Protein AF-A0A915L2F2-F1 (afdb_monomer_lite)

Sequence (154 aa):
MYISAKCAPFSALTQSYHYDIHKESLLDVSEMIKDILLCIVSVQAELFLTAPQFANQVMSFVVRNSAEQLIAKQTDRNVQHPDNSSMARLLDLSAFEDSIQYYLSADTKKMIDDAKKSIGLDQNINLISSGLSRFRSRMRLALRSLYDQGLSRE

Structure (mmCIF, N/CA/C/O backbone):
data_AF-A0A915L2F2-F1
#
_entry.id   AF-A0A915L2F2-F1
#
loop_
_atom_site.group_PDB
_atom_site.id
_atom_site.type_symbol
_atom_site.label_atom_id
_atom_site.label_alt_id
_atom_site.label_comp_id
_atom_site.label_asym_id
_atom_site.label_entity_id
_atom_site.label_seq_id
_atom_site.pdbx_PDB_ins_code
_atom_site.Cartn_x
_atom_site.Cartn_y
_atom_site.Cartn_z
_atom_site.occupancy
_atom_site.B_iso_or_equiv
_atom_site.auth_seq_id
_atom_site.auth_comp_id
_atom_site.auth_asym_id
_atom_site.auth_atom_id
_atom_site.pdbx_PDB_model_num
ATOM 1 N N . MET A 1 1 ? 3.889 -5.978 20.527 1.00 64.56 1 MET A N 1
ATOM 2 C CA . MET A 1 1 ? 3.869 -7.394 20.095 1.00 64.56 1 MET A CA 1
ATOM 3 C C . MET A 1 1 ? 2.807 -7.680 19.026 1.00 64.56 1 MET A C 1
ATOM 5 O O . MET A 1 1 ? 3.120 -8.384 18.079 1.00 64.56 1 MET A O 1
ATOM 9 N N . TYR A 1 2 ? 1.593 -7.109 19.108 1.00 73.00 2 TYR A N 1
ATOM 10 C CA . TYR A 1 2 ? 0.548 -7.290 18.079 1.00 73.00 2 TYR A CA 1
ATOM 11 C C . TYR A 1 2 ? 0.981 -6.831 16.673 1.00 73.00 2 TYR A C 1
ATOM 13 O O . TYR A 1 2 ? 0.965 -7.619 15.734 1.00 73.00 2 TYR A O 1
ATOM 21 N N . ILE A 1 3 ? 1.456 -5.585 16.543 1.00 72.06 3 ILE A N 1
ATOM 22 C CA . ILE A 1 3 ? 1.880 -5.009 15.252 1.00 72.06 3 ILE A CA 1
ATOM 23 C C . ILE A 1 3 ? 3.007 -5.835 14.621 1.00 72.06 3 ILE A C 1
ATOM 25 O O . ILE A 1 3 ? 2.901 -6.237 13.471 1.00 72.06 3 ILE A O 1
ATOM 29 N N . SER A 1 4 ? 4.051 -6.171 15.384 1.00 71.81 4 SER A N 1
ATOM 30 C CA . SER A 1 4 ? 5.175 -6.973 14.883 1.00 71.81 4 SER A CA 1
ATOM 31 C C . SER A 1 4 ? 4.744 -8.355 14.377 1.00 71.81 4 SER A C 1
ATOM 33 O O . SER A 1 4 ? 5.255 -8.811 13.362 1.00 71.81 4 SER A O 1
ATOM 35 N N . ALA A 1 5 ? 3.779 -9.003 15.040 1.00 75.38 5 ALA A N 1
ATOM 36 C CA . ALA A 1 5 ? 3.256 -10.297 14.605 1.00 75.38 5 ALA A CA 1
ATOM 37 C C . ALA A 1 5 ? 2.447 -10.188 13.302 1.00 75.38 5 ALA A C 1
ATOM 39 O O . ALA A 1 5 ? 2.623 -11.004 12.402 1.00 75.38 5 ALA A O 1
ATOM 40 N N . LYS A 1 6 ? 1.600 -9.158 13.168 1.00 79.50 6 LYS A N 1
ATOM 41 C CA . LYS A 1 6 ? 0.818 -8.917 11.942 1.00 79.50 6 LYS A CA 1
ATOM 42 C C . LYS A 1 6 ? 1.665 -8.405 10.782 1.00 79.50 6 LYS A C 1
ATOM 44 O O . LYS A 1 6 ? 1.262 -8.544 9.634 1.00 79.50 6 LYS A O 1
ATOM 49 N N . CYS A 1 7 ? 2.844 -7.865 11.075 1.00 76.25 7 CYS A N 1
ATOM 50 C CA . CYS A 1 7 ? 3.777 -7.383 10.070 1.00 76.25 7 CYS A CA 1
ATOM 51 C C . CYS A 1 7 ? 4.723 -8.462 9.506 1.00 76.25 7 CYS A C 1
ATOM 53 O O . CYS A 1 7 ? 5.309 -8.259 8.444 1.00 76.25 7 CYS A O 1
ATOM 55 N N . ALA A 1 8 ? 4.869 -9.604 10.186 1.00 75.12 8 ALA A N 1
ATOM 56 C CA . ALA A 1 8 ? 5.758 -10.691 9.766 1.00 75.12 8 ALA A CA 1
ATOM 57 C C . ALA A 1 8 ? 5.386 -11.345 8.412 1.00 75.12 8 ALA A C 1
ATOM 59 O O . ALA A 1 8 ? 6.298 -11.618 7.627 1.00 75.12 8 ALA A O 1
ATOM 60 N N . PRO A 1 9 ? 4.095 -11.551 8.068 1.00 78.69 9 PRO A N 1
ATOM 61 C CA . PRO A 1 9 ? 3.709 -12.099 6.766 1.00 78.69 9 PRO A CA 1
ATOM 62 C C . PRO A 1 9 ? 4.163 -11.243 5.577 1.00 78.69 9 PRO A C 1
ATOM 64 O O . PRO A 1 9 ? 4.513 -11.792 4.535 1.00 78.69 9 PRO A O 1
ATOM 67 N N . PHE A 1 10 ? 4.232 -9.914 5.727 1.00 75.31 10 PHE A N 1
ATOM 68 C CA . PHE A 1 10 ? 4.688 -9.030 4.646 1.00 75.31 10 PHE A CA 1
ATOM 69 C C . PHE A 1 10 ? 6.143 -9.310 4.250 1.00 75.31 10 PHE A C 1
ATOM 71 O O . PHE A 1 10 ? 6.479 -9.280 3.065 1.00 75.31 10 PHE A O 1
ATOM 78 N N . SER A 1 11 ? 6.994 -9.655 5.220 1.00 72.06 11 SER A N 1
ATOM 79 C CA . SER A 1 11 ? 8.407 -9.949 4.961 1.00 72.06 11 SER A CA 1
ATOM 80 C C . SER A 1 11 ? 8.559 -11.260 4.200 1.00 72.06 11 SER A C 1
ATOM 82 O O . SER A 1 11 ? 9.353 -11.350 3.270 1.00 72.06 11 SER A O 1
ATOM 84 N N . ALA A 1 12 ? 7.742 -12.260 4.536 1.00 74.12 12 ALA A N 1
ATOM 85 C CA . ALA A 1 12 ? 7.730 -13.535 3.829 1.00 74.12 12 ALA A CA 1
ATOM 86 C C . ALA A 1 12 ? 7.223 -13.387 2.381 1.00 74.12 12 ALA A C 1
ATOM 88 O O . ALA A 1 12 ? 7.831 -13.928 1.456 1.00 74.12 12 ALA A O 1
ATOM 89 N N . LEU A 1 13 ? 6.149 -12.616 2.168 1.00 76.50 13 LEU A N 1
ATOM 90 C CA . LEU A 1 13 ? 5.581 -12.369 0.835 1.00 76.50 13 LEU A CA 1
ATOM 91 C C . LEU A 1 13 ? 6.563 -11.626 -0.077 1.00 76.50 13 LEU A C 1
ATOM 93 O O . LEU A 1 13 ? 6.793 -12.035 -1.215 1.00 76.50 13 LEU A O 1
ATOM 97 N N . THR A 1 14 ? 7.191 -10.568 0.439 1.00 66.75 14 THR A N 1
ATOM 98 C CA . THR A 1 14 ? 8.172 -9.784 -0.323 1.00 66.75 14 THR A CA 1
ATOM 99 C C . THR A 1 14 ? 9.435 -10.587 -0.641 1.00 66.75 14 THR A C 1
ATOM 101 O O . THR A 1 14 ? 9.999 -10.429 -1.721 1.00 66.75 14 THR A O 1
ATOM 104 N N . GLN A 1 15 ? 9.877 -11.497 0.230 1.00 69.19 15 GLN A N 1
ATOM 105 C CA . GLN A 1 15 ? 11.033 -12.361 -0.043 1.00 69.19 15 GLN A CA 1
ATOM 106 C C . GLN A 1 15 ? 10.733 -13.456 -1.077 1.00 69.19 15 GLN A C 1
ATOM 108 O O . GLN A 1 15 ? 11.562 -13.699 -1.951 1.00 69.19 15 GLN A O 1
ATOM 113 N N . SER A 1 16 ? 9.546 -14.063 -1.013 1.00 67.44 16 SER A N 1
ATOM 114 C CA . SER A 1 16 ? 9.113 -15.153 -1.899 1.00 67.44 16 SER A CA 1
ATOM 115 C C . SER A 1 16 ? 8.910 -14.708 -3.355 1.00 67.44 16 SER A C 1
ATOM 117 O O . SER A 1 16 ? 9.248 -15.434 -4.295 1.00 67.44 16 SER A O 1
ATOM 119 N N . TYR A 1 17 ? 8.394 -13.494 -3.565 1.00 67.81 17 TYR A N 1
ATOM 120 C CA . TYR A 1 17 ? 7.986 -13.056 -4.896 1.00 67.81 17 TYR A CA 1
ATOM 121 C C . TYR A 1 17 ? 9.168 -12.654 -5.793 1.00 67.81 17 TYR A C 1
ATOM 123 O O . TYR A 1 17 ? 10.057 -11.891 -5.394 1.00 67.81 17 TYR A O 1
ATOM 131 N N . HIS A 1 18 ? 9.130 -13.143 -7.033 1.00 65.81 18 HIS A N 1
ATOM 132 C CA . HIS A 1 18 ? 10.034 -12.789 -8.124 1.00 65.81 18 HIS A CA 1
ATOM 133 C C . HIS A 1 18 ? 9.188 -12.350 -9.322 1.00 65.81 18 HIS A C 1
ATOM 135 O O . HIS A 1 18 ? 8.193 -12.999 -9.647 1.00 65.81 18 HIS A O 1
ATOM 141 N N . TYR A 1 19 ? 9.559 -11.240 -9.964 1.00 63.06 19 TYR A N 1
ATOM 142 C CA . TYR A 1 19 ? 8.884 -10.792 -11.181 1.00 63.06 19 TYR A CA 1
ATOM 143 C C . TYR A 1 19 ? 9.164 -11.788 -12.310 1.00 63.06 19 TYR A C 1
ATOM 145 O O . TYR A 1 19 ? 10.312 -11.989 -12.699 1.00 63.06 19 TYR A O 1
ATOM 153 N N . ASP A 1 20 ? 8.111 -12.434 -12.808 1.00 57.72 20 ASP A N 1
ATOM 154 C CA . ASP A 1 20 ? 8.199 -13.342 -13.948 1.00 57.72 20 ASP A CA 1
ATOM 155 C C . ASP A 1 20 ? 8.145 -12.538 -15.253 1.00 57.72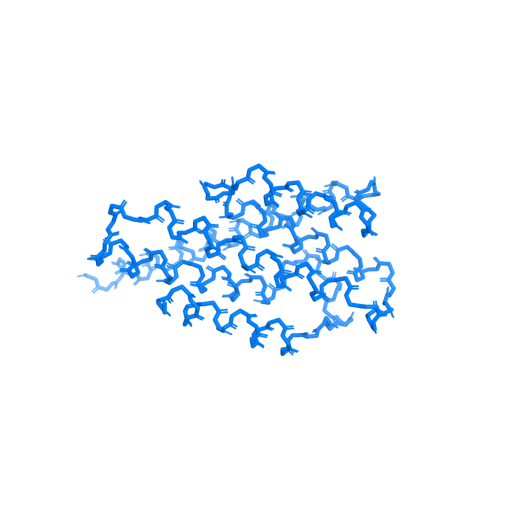 20 ASP A C 1
ATOM 157 O O . ASP A 1 20 ? 7.095 -12.013 -15.640 1.00 57.72 20 ASP A O 1
ATOM 161 N N . ILE A 1 21 ? 9.290 -12.472 -15.933 1.00 55.53 21 ILE A N 1
ATOM 162 C CA . ILE A 1 21 ? 9.524 -11.716 -17.172 1.00 55.53 21 ILE A CA 1
ATOM 163 C C . ILE A 1 21 ? 8.541 -12.140 -18.283 1.00 55.53 21 ILE A C 1
ATOM 165 O O . ILE A 1 21 ? 8.203 -11.343 -19.158 1.00 55.53 21 ILE A O 1
ATOM 169 N N . HIS A 1 22 ? 8.012 -13.370 -18.249 1.00 48.69 22 HIS A N 1
ATOM 170 C CA . HIS A 1 22 ? 7.091 -13.868 -19.276 1.00 48.69 22 HIS A CA 1
ATOM 171 C C . HIS A 1 22 ? 5.632 -13.422 -19.084 1.00 48.69 22 HIS A C 1
ATOM 173 O O . HIS A 1 22 ? 4.875 -13.380 -20.056 1.00 48.69 22 HIS A O 1
ATOM 179 N N . LYS A 1 23 ? 5.223 -13.042 -17.863 1.00 49.94 23 LYS A N 1
ATOM 180 C CA . LYS A 1 23 ? 3.871 -12.520 -17.573 1.00 49.94 23 LYS A CA 1
ATOM 181 C C . LYS A 1 23 ? 3.733 -11.010 -17.802 1.00 49.94 23 LYS A C 1
ATOM 183 O O . LYS A 1 23 ? 2.607 -10.522 -17.891 1.00 49.94 23 LYS A O 1
ATOM 188 N N . GLU A 1 24 ? 4.842 -10.285 -17.965 1.00 51.09 24 GLU A N 1
ATOM 1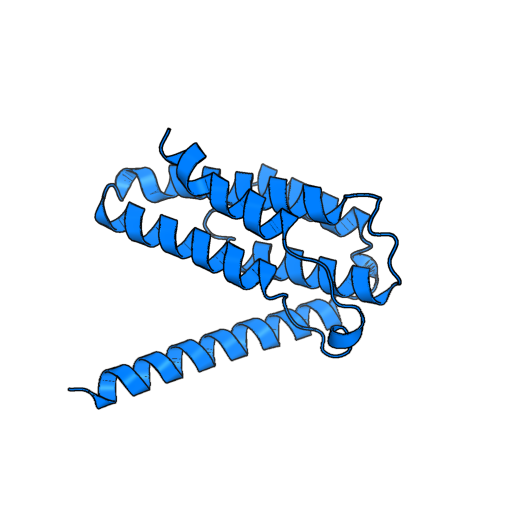89 C CA . GLU A 1 24 ? 4.876 -8.822 -18.158 1.00 51.09 24 GLU A CA 1
ATOM 190 C C . GLU A 1 24 ? 4.189 -8.335 -19.450 1.00 51.09 24 GLU A C 1
ATOM 192 O O . GLU A 1 24 ? 3.909 -7.146 -19.591 1.00 51.09 24 GLU A O 1
ATOM 197 N N . SER A 1 25 ? 3.837 -9.238 -20.375 1.00 50.59 25 SER A N 1
ATOM 198 C CA . SER A 1 25 ? 3.038 -8.906 -21.567 1.00 50.59 25 SER A CA 1
ATOM 199 C C . SER A 1 25 ? 1.651 -8.342 -21.229 1.00 50.59 25 SER A C 1
ATOM 201 O O . SER A 1 25 ? 1.041 -7.671 -22.065 1.00 50.59 25 SER A O 1
ATOM 203 N N . LEU A 1 26 ? 1.126 -8.620 -20.035 1.00 58.75 26 LEU A N 1
ATOM 204 C CA . LEU A 1 26 ? -0.137 -8.083 -19.550 1.00 58.75 26 LEU A CA 1
ATOM 205 C C . LEU A 1 26 ? 0.171 -7.128 -18.402 1.00 58.75 26 LEU A C 1
ATOM 207 O O . LEU A 1 26 ? 0.391 -7.564 -17.281 1.00 58.75 26 LEU A O 1
ATOM 211 N N . LEU A 1 27 ? 0.162 -5.825 -18.686 1.00 67.44 27 LEU A N 1
ATOM 212 C CA . LEU A 1 27 ? 0.218 -4.763 -17.677 1.00 67.44 27 LEU A CA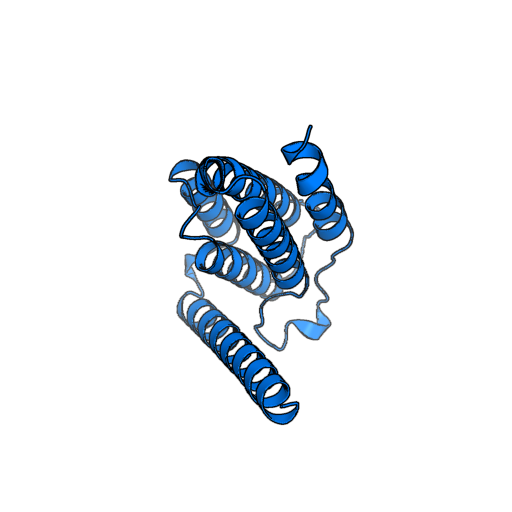 1
ATOM 213 C C . LEU A 1 27 ? -0.907 -4.933 -16.646 1.00 67.44 27 LEU A C 1
ATOM 215 O O . LEU A 1 27 ? -2.030 -4.453 -16.842 1.00 67.44 27 LEU A O 1
ATOM 219 N N . ASP A 1 28 ? -0.592 -5.639 -15.570 1.00 76.56 28 ASP A N 1
ATOM 220 C CA . ASP A 1 28 ? -1.469 -5.970 -14.461 1.00 76.56 28 ASP A CA 1
ATOM 221 C C . ASP A 1 28 ? -0.710 -5.858 -13.140 1.00 76.56 28 ASP A C 1
ATOM 223 O O . ASP A 1 28 ? 0.515 -5.952 -13.097 1.00 76.56 28 ASP A O 1
ATOM 227 N N . VAL A 1 29 ? -1.467 -5.649 -12.071 1.00 83.88 29 VAL A N 1
ATOM 228 C CA . VAL A 1 29 ? -0.955 -5.610 -10.706 1.00 83.88 29 VAL A CA 1
ATOM 229 C C . VAL A 1 29 ? -0.539 -7.018 -10.297 1.00 83.88 29 VAL A C 1
ATOM 231 O O . VAL A 1 29 ? -1.299 -7.977 -10.488 1.00 83.88 29 VAL A O 1
ATOM 234 N N . SER A 1 30 ? 0.659 -7.139 -9.733 1.00 85.62 30 SER A N 1
ATOM 235 C CA . SER A 1 30 ? 1.223 -8.417 -9.316 1.00 85.62 30 SER A CA 1
ATOM 236 C C . SER A 1 30 ? 0.398 -9.091 -8.221 1.00 85.62 30 SER A C 1
ATOM 238 O O . SER A 1 30 ? -0.272 -8.443 -7.411 1.00 85.62 30 SER A O 1
ATOM 240 N N . GLU A 1 31 ? 0.475 -10.423 -8.167 1.00 84.06 31 GLU A N 1
ATOM 241 C CA . GLU A 1 31 ? -0.149 -11.200 -7.087 1.00 84.06 31 GLU A CA 1
ATOM 242 C C . GLU A 1 31 ? 0.420 -10.804 -5.717 1.00 84.06 31 GLU A C 1
ATOM 244 O O . GLU A 1 31 ? -0.329 -10.713 -4.752 1.00 84.06 31 GLU A O 1
ATOM 249 N N . MET A 1 32 ? 1.702 -10.421 -5.648 1.00 85.62 32 MET A N 1
ATOM 250 C CA . MET A 1 32 ? 2.320 -9.899 -4.424 1.00 85.62 32 MET A CA 1
ATOM 251 C C . MET A 1 32 ? 1.543 -8.719 -3.833 1.00 85.62 32 MET A C 1
ATOM 253 O O . MET A 1 32 ? 1.297 -8.687 -2.629 1.00 85.62 32 MET A O 1
ATOM 257 N N . ILE A 1 33 ? 1.152 -7.740 -4.657 1.00 89.12 33 ILE A N 1
ATOM 258 C CA . ILE A 1 33 ? 0.378 -6.593 -4.168 1.00 89.12 33 ILE A CA 1
ATOM 259 C C . ILE A 1 33 ? -1.003 -7.035 -3.695 1.00 89.12 33 ILE A C 1
ATOM 261 O O . ILE A 1 33 ? -1.459 -6.569 -2.653 1.00 89.12 33 ILE A O 1
ATOM 265 N N . LYS A 1 34 ? -1.656 -7.955 -4.410 1.00 88.56 34 LYS A N 1
ATOM 266 C CA . LYS A 1 34 ? -2.963 -8.490 -4.002 1.00 88.56 34 LYS A CA 1
ATOM 267 C C . LYS A 1 34 ? -2.876 -9.192 -2.646 1.00 88.56 34 LYS A C 1
ATOM 269 O O . LYS A 1 34 ? -3.709 -8.920 -1.785 1.00 88.56 34 LYS A O 1
ATOM 274 N N . ASP A 1 35 ? -1.842 -10.000 -2.427 1.00 87.31 35 ASP A N 1
ATOM 275 C CA . ASP A 1 35 ? -1.603 -10.700 -1.162 1.00 87.31 35 ASP A CA 1
ATOM 276 C C . ASP A 1 35 ? -1.295 -9.727 -0.017 1.00 87.31 35 ASP A C 1
ATOM 278 O O . ASP A 1 35 ? -1.862 -9.842 1.071 1.00 87.31 35 ASP A O 1
ATOM 282 N N . ILE A 1 36 ? -0.457 -8.712 -0.260 1.00 89.31 36 ILE A N 1
ATOM 283 C CA . ILE A 1 36 ? -0.179 -7.656 0.727 1.00 89.31 36 ILE A CA 1
ATOM 284 C C . ILE A 1 36 ? -1.475 -6.928 1.107 1.00 89.31 36 ILE A C 1
ATOM 286 O O . ILE A 1 36 ? -1.747 -6.737 2.294 1.00 89.31 36 ILE A O 1
ATOM 290 N N . LEU A 1 37 ? -2.292 -6.541 0.125 1.00 90.50 37 LEU A N 1
ATOM 291 C CA . LEU A 1 37 ? -3.572 -5.878 0.376 1.00 90.50 37 LEU A CA 1
ATOM 292 C C . LEU A 1 37 ? -4.539 -6.790 1.137 1.00 90.50 37 LEU A C 1
ATOM 294 O O . LEU A 1 37 ? -5.203 -6.326 2.062 1.00 90.50 37 LEU A O 1
ATOM 298 N N . LEU A 1 38 ? -4.577 -8.085 0.820 1.00 88.88 38 LEU A N 1
ATOM 299 C CA . LEU A 1 38 ? -5.391 -9.059 1.542 1.00 88.88 38 LEU A CA 1
ATOM 300 C C . LEU A 1 38 ? -4.958 -9.187 3.010 1.00 88.88 38 LEU A C 1
ATOM 302 O O . LEU A 1 38 ? -5.808 -9.222 3.903 1.00 88.88 38 LEU A O 1
ATOM 306 N N . CYS A 1 39 ? -3.652 -9.193 3.286 1.00 88.50 39 CYS A N 1
ATOM 307 C CA . CYS A 1 39 ? -3.133 -9.159 4.652 1.00 88.50 39 CYS A CA 1
ATOM 308 C C . CYS A 1 39 ? -3.547 -7.873 5.387 1.00 88.50 39 CYS A C 1
ATOM 310 O O . CYS A 1 39 ? -3.992 -7.948 6.531 1.00 88.50 39 CYS A O 1
ATOM 312 N N . ILE A 1 40 ? -3.465 -6.706 4.737 1.00 91.31 40 ILE A N 1
ATOM 313 C CA . ILE A 1 40 ?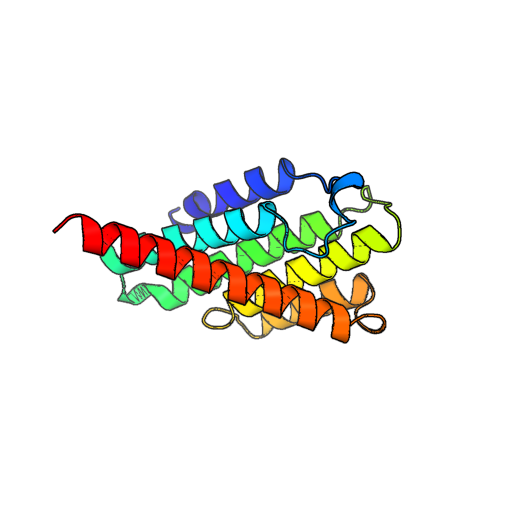 -3.903 -5.423 5.316 1.00 91.31 40 ILE A CA 1
ATOM 314 C C . ILE A 1 40 ? -5.401 -5.460 5.648 1.00 91.31 40 ILE A C 1
ATOM 316 O O . ILE A 1 40 ? -5.786 -5.123 6.767 1.00 91.31 40 ILE A O 1
ATOM 320 N N . VAL A 1 41 ? -6.239 -5.929 4.719 1.00 90.75 41 VAL A N 1
ATOM 321 C CA . VAL A 1 41 ? -7.690 -6.075 4.926 1.00 90.75 41 VAL A CA 1
ATOM 322 C C . VAL A 1 41 ? -7.993 -7.053 6.063 1.00 90.75 41 VAL A C 1
ATOM 324 O O . VAL A 1 41 ? -8.878 -6.794 6.875 1.00 90.75 41 VAL A O 1
ATOM 327 N N . SER A 1 42 ? -7.233 -8.142 6.179 1.00 88.12 42 SER A N 1
ATOM 328 C CA . SER A 1 42 ? -7.392 -9.112 7.271 1.00 88.12 42 SER A CA 1
ATOM 329 C C . SER A 1 42 ? -7.099 -8.484 8.636 1.00 88.12 42 SER A C 1
ATOM 331 O O . SER A 1 42 ? -7.873 -8.658 9.577 1.00 88.12 42 SER A O 1
ATOM 333 N N . VAL A 1 43 ? -6.023 -7.693 8.740 1.00 89.81 43 VAL A N 1
ATOM 334 C CA . VAL A 1 43 ? -5.695 -6.949 9.969 1.00 89.81 43 VAL A CA 1
ATOM 335 C C . VAL A 1 43 ? -6.774 -5.916 10.290 1.00 89.81 43 VAL A C 1
ATOM 337 O O . VAL A 1 43 ? -7.161 -5.780 11.450 1.00 89.81 43 VAL A O 1
ATOM 340 N N . GLN A 1 44 ? -7.287 -5.216 9.275 1.00 91.81 44 GLN A N 1
ATOM 341 C CA . GLN A 1 44 ? -8.370 -4.249 9.434 1.00 91.81 44 GLN A CA 1
ATOM 342 C C . GLN A 1 44 ? -9.644 -4.913 9.973 1.00 91.81 44 GLN A C 1
ATOM 344 O O . GLN A 1 44 ? -10.246 -4.394 10.912 1.00 91.81 44 GLN A O 1
ATOM 349 N N . ALA A 1 45 ? -10.037 -6.060 9.412 1.00 90.56 45 ALA A N 1
ATOM 350 C CA . ALA A 1 45 ? -11.229 -6.796 9.824 1.00 90.56 45 ALA A CA 1
ATOM 351 C C . ALA A 1 45 ? -11.129 -7.279 11.280 1.00 90.56 45 ALA A C 1
ATOM 353 O O . ALA A 1 45 ? -12.045 -7.062 12.072 1.00 90.56 45 ALA A O 1
ATOM 354 N N . GLU A 1 46 ? -9.995 -7.868 11.664 1.00 89.06 46 GLU A N 1
ATOM 355 C CA . GLU A 1 46 ? -9.743 -8.308 13.042 1.00 89.06 46 GLU A CA 1
ATOM 356 C C . GLU A 1 46 ? -9.767 -7.138 14.032 1.00 89.06 46 GLU A C 1
ATOM 358 O O . GLU A 1 46 ? -10.353 -7.230 15.114 1.00 89.06 46 GLU A O 1
ATOM 363 N N . LEU A 1 47 ? -9.166 -6.010 13.656 1.00 90.56 47 LEU A N 1
ATOM 364 C CA . LEU A 1 47 ? -9.094 -4.833 14.512 1.00 90.56 47 LEU A CA 1
ATOM 365 C C . LEU A 1 47 ? -10.455 -4.156 14.689 1.00 90.56 47 LEU A C 1
ATOM 367 O O . LEU A 1 47 ? -10.754 -3.665 15.775 1.00 90.56 47 LEU A O 1
ATOM 371 N N . PHE A 1 48 ? -11.294 -4.167 13.654 1.00 89.94 48 PHE A N 1
ATOM 372 C CA . PHE A 1 48 ? -12.653 -3.639 13.733 1.00 89.94 48 PHE A CA 1
ATOM 373 C C . PHE A 1 48 ? -13.527 -4.434 14.713 1.00 89.94 48 PHE A C 1
ATOM 375 O O . PHE A 1 48 ? -14.369 -3.854 15.393 1.00 89.94 48 PHE A O 1
ATOM 382 N N . LEU A 1 49 ? -13.293 -5.746 14.828 1.00 89.06 49 LEU A N 1
ATOM 383 C CA . LEU A 1 49 ? -14.005 -6.618 15.766 1.00 89.06 49 LEU A CA 1
ATOM 384 C C . LEU A 1 49 ? -13.479 -6.514 17.202 1.00 89.06 49 LEU A C 1
ATOM 386 O O . LEU A 1 49 ? -14.247 -6.658 18.149 1.00 89.06 49 LEU A O 1
ATOM 390 N N . THR A 1 50 ? -12.174 -6.299 17.373 1.00 90.69 50 THR A N 1
ATOM 391 C CA . THR A 1 50 ? -11.516 -6.409 18.685 1.00 90.69 50 THR A CA 1
ATOM 392 C C . THR A 1 50 ? -11.272 -5.067 19.367 1.00 90.69 50 THR A C 1
ATOM 394 O O . THR A 1 50 ? -11.420 -4.968 20.584 1.00 90.69 50 THR A O 1
ATOM 397 N N . ALA A 1 51 ? -10.879 -4.035 18.617 1.00 90.31 51 ALA A N 1
ATOM 398 C CA . ALA A 1 51 ? -10.521 -2.732 19.172 1.00 90.31 51 ALA A CA 1
ATOM 399 C C . ALA A 1 51 ? -10.646 -1.592 18.134 1.00 90.31 51 ALA A C 1
ATOM 401 O O . ALA A 1 51 ? -9.641 -0.976 17.750 1.00 90.31 51 ALA A O 1
ATOM 402 N N . PRO A 1 52 ? -11.874 -1.264 17.685 1.00 90.50 52 PRO A N 1
ATOM 403 C CA . PRO A 1 52 ? -12.114 -0.281 16.625 1.00 90.50 52 PRO A CA 1
ATOM 404 C C . PRO A 1 52 ? -11.591 1.124 16.962 1.00 90.50 52 PRO A C 1
ATOM 406 O O . PRO A 1 52 ? -11.182 1.861 16.066 1.00 90.50 52 PRO A O 1
ATOM 409 N N . GLN A 1 53 ? -11.518 1.489 18.245 1.00 91.88 53 GLN A N 1
ATOM 410 C CA . GLN A 1 53 ? -10.968 2.767 18.708 1.00 91.88 53 GLN A CA 1
ATOM 411 C C . GLN A 1 53 ? -9.486 2.966 18.348 1.00 91.88 53 GLN A C 1
ATOM 413 O O . GLN A 1 53 ? -9.028 4.102 18.251 1.00 91.88 53 GLN A O 1
ATOM 418 N N . PHE A 1 54 ? -8.741 1.882 18.106 1.00 89.12 54 PHE A N 1
ATOM 419 C CA . PHE A 1 54 ? -7.337 1.937 17.690 1.00 89.12 54 PHE A CA 1
ATOM 420 C C . PHE A 1 54 ? -7.147 1.682 16.189 1.00 89.12 54 PHE A C 1
ATOM 422 O O . PHE A 1 54 ? -6.006 1.677 15.722 1.00 89.12 54 PHE A O 1
ATOM 429 N N . ALA A 1 55 ? -8.239 1.514 15.426 1.00 89.12 55 ALA A N 1
ATOM 430 C CA . ALA A 1 55 ? -8.216 1.162 14.008 1.00 89.12 55 ALA A CA 1
ATOM 431 C C . ALA A 1 55 ? -7.283 2.061 13.198 1.00 89.12 55 ALA A C 1
ATOM 433 O O . ALA A 1 55 ? -6.308 1.589 12.620 1.00 89.12 55 ALA A O 1
ATOM 434 N N . ASN A 1 56 ? -7.523 3.370 13.225 1.00 89.44 56 ASN A N 1
ATOM 435 C CA . ASN A 1 56 ? -6.737 4.317 12.437 1.00 89.44 56 ASN A CA 1
ATOM 436 C C . ASN A 1 56 ? -5.252 4.312 12.823 1.00 89.44 56 ASN A C 1
ATOM 438 O O . ASN A 1 56 ? -4.391 4.338 11.945 1.00 89.44 56 ASN A O 1
ATOM 442 N N . GLN A 1 57 ? -4.942 4.241 14.121 1.00 90.62 57 GLN A N 1
ATOM 443 C CA . GLN A 1 57 ? -3.562 4.301 14.597 1.00 90.62 57 GLN A CA 1
ATOM 444 C C . GLN A 1 57 ? -2.786 3.053 14.174 1.00 90.62 57 GLN A C 1
ATOM 446 O O . GLN A 1 57 ? -1.727 3.161 13.563 1.00 90.62 57 GLN A O 1
ATOM 451 N N . VAL A 1 58 ? -3.327 1.866 14.449 1.00 90.75 58 VAL A N 1
ATOM 452 C CA . VAL A 1 58 ? -2.668 0.596 14.118 1.00 90.75 58 VAL A CA 1
ATOM 453 C C . VAL A 1 58 ? -2.580 0.404 12.607 1.00 90.75 58 VAL A C 1
ATOM 455 O O . VAL A 1 58 ? -1.520 0.022 12.116 1.00 90.75 58 VAL A O 1
ATOM 458 N N . MET A 1 59 ? -3.641 0.717 11.858 1.00 93.56 59 MET A N 1
ATOM 459 C CA . MET A 1 59 ? -3.628 0.589 10.399 1.00 93.56 59 MET A CA 1
ATOM 460 C C . MET A 1 59 ? -2.604 1.519 9.746 1.00 93.56 59 MET A C 1
ATOM 462 O O . MET A 1 59 ? -1.920 1.090 8.820 1.00 93.56 59 MET A O 1
ATOM 466 N N . SER A 1 60 ? -2.409 2.733 10.274 1.00 92.12 60 SER A N 1
ATOM 467 C CA . SER A 1 60 ? -1.343 3.637 9.813 1.00 92.12 60 SER A CA 1
ATOM 468 C C . SER A 1 60 ? 0.051 3.017 9.981 1.00 92.12 60 SER A C 1
ATOM 470 O O . SER A 1 60 ? 0.890 3.116 9.085 1.00 92.12 60 SER A O 1
ATOM 472 N N . PHE A 1 61 ? 0.304 2.323 11.099 1.00 91.19 61 PHE A N 1
ATOM 473 C CA . PHE A 1 61 ? 1.570 1.608 11.317 1.00 91.19 61 PHE A CA 1
ATOM 474 C C . PHE A 1 61 ? 1.738 0.408 10.385 1.00 91.19 61 PHE A C 1
ATOM 476 O O . PHE A 1 61 ? 2.824 0.206 9.843 1.00 91.19 61 PHE A O 1
ATOM 483 N N . VAL A 1 62 ? 0.678 -0.378 10.193 1.00 91.38 62 VAL A N 1
ATOM 484 C CA . VAL A 1 62 ? 0.689 -1.546 9.301 1.00 91.38 62 VAL A CA 1
ATOM 485 C C . VAL A 1 62 ? 0.992 -1.106 7.872 1.00 91.38 62 VAL A C 1
ATOM 487 O O . VAL A 1 62 ? 1.934 -1.614 7.274 1.00 91.38 62 VAL A O 1
ATOM 490 N N . VAL A 1 63 ? 0.270 -0.100 7.367 1.00 92.62 63 VAL A N 1
ATOM 491 C CA . VAL A 1 63 ? 0.476 0.471 6.029 1.00 92.62 63 VAL A CA 1
ATOM 492 C C . VAL A 1 63 ? 1.894 0.993 5.854 1.00 92.62 63 VAL A C 1
ATOM 494 O O . VAL A 1 63 ? 2.536 0.675 4.853 1.00 92.62 63 VAL A O 1
ATOM 497 N N . ARG A 1 64 ? 2.413 1.741 6.834 1.00 92.62 64 ARG A N 1
ATOM 498 C CA . ARG A 1 64 ? 3.790 2.236 6.790 1.00 92.62 64 ARG A CA 1
ATOM 499 C C . ARG A 1 64 ? 4.800 1.094 6.694 1.00 92.62 64 ARG A C 1
ATOM 501 O O . ARG A 1 64 ? 5.654 1.126 5.816 1.00 92.62 64 ARG A O 1
ATOM 508 N N . ASN A 1 65 ? 4.690 0.085 7.554 1.00 91.25 65 ASN A N 1
ATOM 509 C CA . ASN A 1 65 ? 5.608 -1.049 7.537 1.00 91.25 65 ASN A CA 1
ATOM 510 C C . ASN A 1 65 ? 5.513 -1.840 6.217 1.00 91.25 65 ASN A C 1
ATOM 512 O O . ASN A 1 65 ? 6.535 -2.202 5.643 1.00 91.25 65 ASN A O 1
ATOM 516 N N . SER A 1 66 ? 4.305 -2.090 5.704 1.00 90.25 66 SER A N 1
ATOM 517 C CA . SER A 1 66 ? 4.124 -2.759 4.410 1.00 90.25 66 SER A CA 1
ATOM 518 C C . SER A 1 66 ? 4.743 -1.949 3.264 1.00 90.25 66 SER A C 1
ATOM 520 O O . SER A 1 66 ? 5.381 -2.530 2.390 1.00 90.25 66 SER A O 1
ATOM 522 N N . ALA A 1 67 ? 4.619 -0.616 3.295 1.00 90.75 67 ALA A N 1
ATOM 523 C CA . ALA A 1 67 ? 5.247 0.277 2.324 1.00 90.75 67 ALA A CA 1
ATOM 524 C C . ALA A 1 67 ? 6.781 0.210 2.386 1.00 90.75 67 ALA A C 1
ATOM 526 O O . ALA A 1 67 ? 7.425 0.066 1.351 1.00 90.75 67 ALA A O 1
ATOM 527 N N . GLU A 1 68 ? 7.366 0.270 3.588 1.00 91.00 68 GLU A N 1
ATOM 528 C CA . GLU A 1 68 ? 8.819 0.177 3.799 1.00 91.00 68 GLU A CA 1
ATOM 529 C C . GLU A 1 68 ? 9.379 -1.139 3.231 1.00 91.00 68 GLU A C 1
ATOM 531 O O . GLU A 1 68 ? 10.371 -1.134 2.501 1.00 91.00 68 GLU A O 1
ATOM 536 N N . GLN A 1 69 ? 8.705 -2.262 3.491 1.00 88.19 69 GLN A N 1
ATOM 537 C CA . GLN A 1 69 ? 9.123 -3.575 2.989 1.00 88.19 69 GLN A CA 1
ATOM 538 C C . GLN A 1 69 ? 8.963 -3.710 1.471 1.00 88.19 69 GLN A C 1
ATOM 540 O O . GLN A 1 69 ? 9.847 -4.249 0.802 1.00 88.19 69 GLN A O 1
ATOM 545 N N . LEU A 1 70 ? 7.862 -3.193 0.915 1.00 87.81 70 LEU A N 1
ATOM 546 C CA . LEU A 1 70 ? 7.638 -3.177 -0.528 1.00 87.81 70 LEU A CA 1
ATOM 547 C C . LEU A 1 70 ? 8.731 -2.368 -1.235 1.00 87.81 70 LEU A C 1
ATOM 549 O O . LEU A 1 70 ? 9.338 -2.858 -2.182 1.00 87.81 70 LEU A O 1
ATOM 553 N N . ILE A 1 71 ? 9.035 -1.164 -0.748 1.00 88.19 71 ILE A N 1
ATOM 554 C CA . ILE A 1 71 ? 10.074 -0.301 -1.323 1.00 88.19 71 ILE A CA 1
ATOM 555 C C . ILE A 1 71 ? 11.453 -0.947 -1.203 1.00 88.19 71 ILE A C 1
ATOM 557 O O . ILE A 1 71 ? 12.212 -0.933 -2.173 1.00 88.19 71 ILE A O 1
ATOM 561 N N . ALA A 1 72 ? 11.774 -1.557 -0.058 1.00 85.50 72 ALA A N 1
ATOM 562 C CA . ALA A 1 72 ? 13.038 -2.264 0.124 1.00 85.50 72 ALA A CA 1
ATOM 563 C C . ALA A 1 72 ? 13.224 -3.372 -0.926 1.00 85.50 72 ALA A C 1
ATOM 565 O O . ALA A 1 72 ? 14.282 -3.454 -1.545 1.00 85.50 72 ALA A O 1
ATOM 566 N N . LYS A 1 73 ? 12.175 -4.159 -1.202 1.00 80.62 73 LYS A N 1
ATOM 567 C CA . LYS A 1 73 ? 12.196 -5.198 -2.244 1.00 80.62 73 LYS A CA 1
ATOM 568 C C . LYS A 1 73 ? 12.336 -4.620 -3.657 1.00 80.62 73 LYS A C 1
ATOM 570 O O . LYS A 1 73 ? 13.034 -5.190 -4.487 1.00 80.62 73 LYS A O 1
ATOM 575 N N . GLN A 1 74 ? 11.680 -3.495 -3.932 1.00 75.06 74 GLN A N 1
ATOM 576 C CA . GLN A 1 74 ? 11.687 -2.822 -5.240 1.00 75.06 74 GLN A CA 1
ATOM 577 C C . GLN A 1 74 ? 13.032 -2.148 -5.563 1.00 75.06 74 GLN A C 1
ATOM 579 O O . GLN A 1 74 ? 13.391 -2.018 -6.735 1.00 75.06 74 GLN A O 1
ATOM 584 N N . THR A 1 75 ? 13.756 -1.728 -4.521 1.00 71.56 75 THR A N 1
ATOM 585 C CA . THR A 1 75 ? 15.042 -1.011 -4.599 1.00 71.56 75 THR A CA 1
ATOM 586 C C . THR A 1 75 ? 16.246 -1.958 -4.514 1.00 71.56 75 THR A C 1
ATOM 588 O O . THR A 1 75 ? 17.387 -1.524 -4.689 1.00 71.56 75 THR A O 1
ATOM 591 N N . ASP A 1 76 ? 16.021 -3.249 -4.245 1.00 70.50 76 ASP A N 1
ATOM 592 C CA . ASP A 1 76 ? 17.088 -4.243 -4.160 1.00 70.50 76 ASP A CA 1
ATOM 593 C C . ASP A 1 76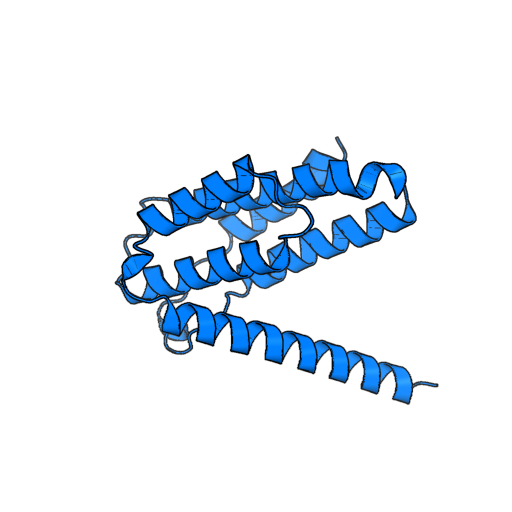 ? 17.826 -4.359 -5.509 1.00 70.50 76 ASP A C 1
ATOM 595 O O . ASP A 1 76 ? 17.264 -4.738 -6.541 1.00 70.50 76 ASP A O 1
ATOM 599 N N . ARG A 1 77 ? 19.111 -3.979 -5.498 1.00 52.09 77 ARG A N 1
ATOM 600 C CA . ARG A 1 77 ? 19.965 -3.770 -6.683 1.00 52.09 77 ARG A CA 1
ATOM 601 C C . ARG A 1 77 ? 20.237 -5.045 -7.483 1.00 52.09 77 ARG A C 1
ATOM 603 O O . ARG A 1 77 ? 20.738 -4.950 -8.600 1.00 52.09 77 ARG A O 1
ATOM 610 N N . ASN A 1 78 ? 19.909 -6.212 -6.932 1.00 48.50 78 ASN A N 1
ATOM 611 C CA . ASN A 1 78 ? 20.033 -7.492 -7.627 1.00 48.50 78 ASN A CA 1
ATOM 612 C C . ASN A 1 78 ? 18.939 -7.714 -8.686 1.00 48.50 78 ASN A C 1
ATOM 614 O O . ASN A 1 78 ? 19.076 -8.605 -9.519 1.00 48.50 78 ASN A O 1
ATOM 618 N N . VAL A 1 79 ? 17.890 -6.883 -8.713 1.00 52.28 79 VAL A N 1
ATOM 619 C CA . VAL A 1 79 ? 16.863 -6.889 -9.766 1.00 52.28 79 VAL A CA 1
ATOM 620 C C . VAL A 1 79 ? 17.282 -5.927 -10.889 1.00 52.28 79 VAL A C 1
ATOM 622 O O . VAL A 1 79 ? 16.658 -4.894 -11.132 1.00 52.28 79 VAL A O 1
ATOM 625 N N . GLN A 1 80 ? 18.396 -6.234 -11.562 1.00 43.28 80 GLN A N 1
ATOM 626 C CA . GLN A 1 80 ? 18.759 -5.599 -12.834 1.00 43.28 80 GLN A CA 1
ATOM 627 C C . GLN A 1 80 ? 17.904 -6.213 -13.943 1.00 43.28 80 GLN A C 1
ATOM 629 O O . GLN A 1 80 ? 18.274 -7.225 -14.539 1.00 43.28 80 GLN A O 1
ATOM 634 N N . HIS A 1 81 ? 16.736 -5.633 -14.203 1.00 52.66 81 HIS A N 1
ATOM 635 C CA . HIS A 1 81 ? 15.808 -6.146 -15.207 1.00 52.66 81 HIS A CA 1
ATOM 636 C C . HIS A 1 81 ? 15.323 -5.053 -16.173 1.00 52.66 81 HIS A C 1
ATOM 638 O O . HIS A 1 81 ? 15.338 -3.873 -15.820 1.00 52.66 81 HIS A O 1
ATOM 644 N N . PRO A 1 82 ? 14.975 -5.447 -17.416 1.00 53.28 82 PRO A N 1
ATOM 645 C CA . PRO A 1 82 ? 14.714 -4.557 -18.553 1.00 53.28 82 PRO A CA 1
ATOM 646 C C . PRO A 1 82 ? 13.560 -3.575 -18.305 1.00 53.28 82 PRO A C 1
ATOM 648 O O . PRO A 1 82 ? 12.783 -3.754 -17.366 1.00 53.28 82 PRO A O 1
ATOM 651 N N . ASP A 1 83 ? 13.421 -2.572 -19.179 1.00 56.78 83 ASP A N 1
ATOM 652 C CA . ASP A 1 83 ? 12.453 -1.460 -19.094 1.00 56.78 83 ASP A CA 1
ATOM 653 C C . ASP A 1 83 ? 11.006 -1.876 -18.740 1.00 56.78 83 ASP A C 1
ATOM 655 O O . ASP A 1 83 ? 10.307 -1.153 -18.027 1.00 56.78 83 ASP A O 1
ATOM 659 N N . ASN A 1 84 ? 10.565 -3.072 -19.150 1.00 56.34 84 ASN A N 1
ATOM 660 C CA . ASN A 1 84 ? 9.233 -3.609 -18.832 1.00 56.34 84 ASN A CA 1
ATOM 661 C C . ASN A 1 84 ? 9.036 -3.911 -17.333 1.00 56.34 84 ASN A C 1
ATOM 663 O O . ASN A 1 84 ? 7.955 -3.670 -16.787 1.00 56.34 84 ASN A O 1
ATOM 667 N N . SER A 1 85 ? 10.092 -4.333 -16.635 1.00 67.19 85 SER A N 1
ATOM 668 C CA . SER A 1 85 ? 10.051 -4.616 -15.195 1.00 67.19 85 SER A CA 1
ATOM 669 C C . SER A 1 85 ? 9.900 -3.345 -14.359 1.00 67.19 85 SER A C 1
ATOM 671 O O . SER A 1 85 ? 9.271 -3.349 -13.303 1.00 67.19 85 SER A O 1
ATOM 673 N N . SER A 1 86 ? 10.433 -2.214 -14.828 1.00 74.81 86 SER A N 1
ATOM 674 C CA . SER A 1 86 ? 10.260 -0.903 -14.186 1.00 74.81 86 SER A CA 1
ATOM 675 C C . SER A 1 86 ? 8.800 -0.456 -14.227 1.00 74.81 86 SER A C 1
ATOM 677 O O . SER A 1 86 ? 8.287 0.129 -13.275 1.00 74.81 86 SER A O 1
ATOM 679 N N . MET A 1 87 ? 8.091 -0.806 -15.297 1.00 77.38 87 MET A N 1
ATOM 680 C CA . MET A 1 87 ? 6.691 -0.454 -15.471 1.00 77.38 87 MET A CA 1
ATOM 681 C C . MET A 1 87 ? 5.752 -1.263 -14.569 1.00 77.38 87 MET A C 1
ATOM 683 O O . MET A 1 87 ? 4.865 -0.684 -13.939 1.00 77.38 87 MET A O 1
ATOM 687 N N . ALA A 1 88 ? 5.960 -2.579 -14.462 1.00 78.50 88 ALA A N 1
ATOM 688 C CA . ALA A 1 88 ? 5.206 -3.434 -13.541 1.00 78.50 88 ALA A CA 1
ATOM 689 C C . ALA A 1 88 ? 5.408 -2.996 -12.079 1.00 78.50 88 ALA A C 1
ATOM 691 O O . ALA A 1 88 ? 4.450 -2.865 -11.319 1.00 78.50 88 ALA A O 1
ATOM 692 N N . ARG A 1 89 ? 6.649 -2.654 -11.722 1.00 81.56 89 ARG A N 1
ATOM 693 C CA . ARG A 1 89 ? 7.026 -2.089 -10.421 1.00 81.56 89 ARG A CA 1
ATOM 694 C C . ARG A 1 89 ? 6.316 -0.769 -10.100 1.00 81.56 89 ARG A C 1
ATOM 696 O O . ARG A 1 89 ? 5.755 -0.605 -9.015 1.00 81.56 89 ARG A O 1
ATOM 703 N N . LEU A 1 90 ? 6.267 0.158 -11.060 1.00 84.62 90 LEU A N 1
ATOM 704 C CA . LEU A 1 90 ? 5.527 1.419 -10.917 1.00 84.62 90 LEU A CA 1
ATOM 705 C C . LEU A 1 90 ? 4.018 1.204 -10.777 1.00 84.62 90 LEU A C 1
ATOM 707 O O . LEU A 1 90 ? 3.370 1.895 -9.981 1.00 84.62 90 LEU A O 1
ATOM 711 N N . LEU A 1 91 ? 3.453 0.266 -11.542 1.00 86.50 91 LEU A N 1
ATOM 712 C CA . LEU A 1 91 ? 2.039 -0.088 -11.452 1.00 86.50 91 LEU A CA 1
ATOM 713 C C . LEU A 1 91 ? 1.707 -0.666 -10.073 1.00 86.50 91 LEU A C 1
ATOM 715 O O . LEU A 1 91 ? 0.724 -0.244 -9.470 1.00 86.50 91 LEU A O 1
ATOM 719 N N . ASP A 1 92 ? 2.553 -1.547 -9.547 1.00 87.69 92 ASP A N 1
ATOM 720 C CA . ASP A 1 92 ? 2.397 -2.157 -8.228 1.00 87.69 92 ASP A CA 1
ATOM 721 C C . ASP A 1 92 ? 2.446 -1.132 -7.092 1.00 87.69 92 ASP A C 1
ATOM 723 O O . ASP A 1 92 ? 1.544 -1.096 -6.253 1.00 87.69 92 ASP A O 1
ATOM 727 N N . LEU A 1 93 ? 3.443 -0.239 -7.096 1.00 89.00 93 LEU A N 1
ATOM 728 C CA . LEU A 1 93 ? 3.527 0.853 -6.119 1.00 89.00 93 LEU A CA 1
ATOM 729 C C . LEU A 1 93 ? 2.323 1.794 -6.211 1.00 89.00 93 LEU A C 1
ATOM 731 O O . LEU A 1 93 ? 1.843 2.299 -5.197 1.00 89.00 93 LEU A O 1
ATOM 735 N N . SER A 1 94 ? 1.822 2.038 -7.422 1.00 89.69 94 SER A N 1
ATOM 736 C CA . SER A 1 94 ? 0.649 2.891 -7.627 1.00 89.69 94 SER A CA 1
ATOM 737 C C . SER A 1 94 ? -0.646 2.215 -7.190 1.00 89.69 94 SER A C 1
ATOM 739 O O . SER A 1 94 ? -1.498 2.873 -6.604 1.00 89.69 94 SER A O 1
ATOM 741 N N . ALA A 1 95 ? -0.783 0.909 -7.417 1.00 90.38 95 ALA A N 1
ATOM 742 C CA . ALA A 1 95 ? -1.943 0.137 -6.987 1.00 90.38 95 ALA A CA 1
ATOM 743 C C . ALA A 1 95 ? -1.989 0.014 -5.466 1.00 90.38 95 ALA A C 1
ATOM 745 O O . ALA A 1 95 ? -3.054 0.160 -4.865 1.00 90.38 95 ALA A O 1
ATOM 746 N N . PHE A 1 96 ? -0.829 -0.199 -4.845 1.00 92.06 96 PHE A N 1
ATOM 747 C CA . PHE A 1 96 ? -0.686 -0.197 -3.399 1.00 92.06 96 PHE A CA 1
ATOM 748 C C . PHE A 1 96 ? -1.070 1.161 -2.799 1.00 92.06 96 PHE A C 1
ATOM 750 O O . PHE A 1 96 ? -1.925 1.201 -1.918 1.00 92.06 96 PHE A O 1
ATOM 757 N N . GLU A 1 97 ? -0.521 2.268 -3.319 1.00 92.56 97 GLU A N 1
ATOM 758 C CA . GLU A 1 97 ? -0.862 3.618 -2.846 1.00 92.56 97 GLU A CA 1
ATOM 759 C C . GLU A 1 97 ? -2.364 3.915 -2.976 1.00 92.56 97 GLU A C 1
ATOM 761 O O . GLU A 1 97 ? -2.978 4.353 -2.004 1.00 92.56 97 GLU A O 1
ATOM 766 N N . ASP A 1 98 ? -2.968 3.643 -4.142 1.00 90.56 98 ASP A N 1
ATOM 767 C CA . ASP A 1 98 ? -4.397 3.904 -4.395 1.00 90.56 98 ASP A CA 1
ATOM 768 C C . ASP A 1 98 ? -5.300 3.104 -3.442 1.00 90.56 98 ASP A C 1
ATOM 770 O O . ASP A 1 98 ? -6.338 3.591 -2.998 1.00 90.56 98 ASP A O 1
ATOM 774 N N . SER A 1 99 ? -4.879 1.894 -3.066 1.00 89.94 99 SER A N 1
ATOM 775 C CA . SER A 1 99 ? -5.670 0.991 -2.223 1.00 89.94 99 SER A CA 1
ATOM 776 C C . SER A 1 99 ? -5.641 1.344 -0.732 1.00 89.94 99 SER A C 1
ATOM 778 O O . SER A 1 99 ? -6.547 0.950 0.000 1.00 89.94 99 SER A O 1
ATOM 780 N N . ILE A 1 100 ? -4.625 2.074 -0.262 1.00 90.62 100 ILE A N 1
ATOM 781 C CA . ILE A 1 100 ? -4.411 2.351 1.172 1.00 90.62 100 ILE A CA 1
ATOM 782 C C . ILE A 1 100 ? -4.513 3.837 1.535 1.00 90.62 100 ILE A C 1
ATOM 784 O O . ILE A 1 100 ? -4.191 4.202 2.667 1.00 90.62 100 ILE A O 1
ATOM 788 N N . GLN A 1 101 ? -4.974 4.692 0.610 1.00 89.69 101 GLN A N 1
ATOM 789 C CA . GLN A 1 101 ? -5.013 6.157 0.771 1.00 89.69 101 GLN A CA 1
ATOM 790 C C . GLN A 1 101 ? -5.604 6.621 2.106 1.00 89.69 101 GLN A C 1
ATOM 792 O O . GLN A 1 101 ? -5.118 7.583 2.693 1.00 89.69 101 GLN A O 1
ATOM 797 N N . TYR A 1 102 ? -6.625 5.925 2.608 1.00 89.88 102 TYR A N 1
ATOM 798 C CA . TYR A 1 102 ? -7.307 6.281 3.852 1.00 89.88 102 TYR A CA 1
ATOM 799 C C . TYR A 1 102 ? -6.397 6.232 5.096 1.00 89.88 102 TYR A C 1
ATOM 801 O O . TYR A 1 102 ? -6.587 7.006 6.030 1.00 89.88 102 TYR A O 1
ATOM 809 N N . TYR A 1 103 ? -5.393 5.351 5.106 1.00 90.19 103 TYR A N 1
ATOM 810 C CA . TYR A 1 103 ? -4.449 5.178 6.219 1.00 90.19 103 TYR A CA 1
ATOM 811 C C . TYR A 1 103 ? -3.050 5.723 5.897 1.00 90.19 103 TYR A C 1
ATOM 813 O O . TYR A 1 103 ? -2.098 5.499 6.648 1.00 90.19 103 TYR A O 1
ATOM 821 N N . LEU A 1 104 ? -2.903 6.404 4.761 1.00 90.38 104 LEU A N 1
ATOM 822 C CA . LEU A 1 104 ? -1.614 6.862 4.274 1.00 90.38 104 LEU A CA 1
ATOM 823 C C . LEU A 1 104 ? -1.215 8.170 4.967 1.00 90.38 104 LEU A C 1
ATOM 825 O O . LEU A 1 104 ? -1.873 9.199 4.824 1.00 90.38 104 LEU A O 1
ATOM 829 N N . SER A 1 105 ? -0.103 8.141 5.702 1.00 91.69 105 SER A N 1
ATOM 830 C CA . SER A 1 105 ? 0.492 9.357 6.265 1.00 91.69 105 SER A CA 1
ATOM 831 C C . SER A 1 105 ? 1.238 10.161 5.193 1.00 91.69 105 SER A C 1
ATOM 833 O O . SER A 1 105 ? 1.698 9.598 4.197 1.00 91.69 105 SER A O 1
ATOM 835 N N . ALA A 1 106 ? 1.414 11.469 5.410 1.00 90.88 106 ALA A N 1
ATOM 836 C CA . ALA A 1 106 ? 2.181 12.325 4.498 1.00 90.88 106 ALA A CA 1
ATOM 837 C C . ALA A 1 106 ? 3.628 11.829 4.309 1.00 90.88 106 ALA A C 1
ATOM 839 O O . ALA A 1 106 ? 4.138 11.830 3.189 1.00 90.88 106 ALA A O 1
ATOM 840 N N . ASP A 1 107 ? 4.254 11.335 5.380 1.00 89.88 107 ASP A N 1
ATOM 841 C CA . ASP A 1 107 ? 5.612 10.784 5.340 1.00 89.88 107 ASP A CA 1
ATOM 842 C C . ASP A 1 107 ? 5.673 9.492 4.518 1.00 89.88 107 ASP A C 1
ATOM 844 O O . ASP A 1 107 ? 6.547 9.330 3.667 1.00 89.88 107 ASP A O 1
ATOM 848 N N . THR A 1 108 ? 4.716 8.579 4.724 1.00 89.69 108 THR A N 1
ATOM 849 C CA . THR A 1 108 ? 4.631 7.326 3.955 1.00 89.69 108 THR A CA 1
ATOM 850 C C . THR A 1 108 ? 4.353 7.603 2.481 1.00 89.69 108 THR A C 1
ATOM 852 O O . THR A 1 108 ? 4.953 6.965 1.620 1.00 89.69 108 THR A O 1
ATOM 855 N N . LYS A 1 109 ? 3.492 8.582 2.181 1.00 91.94 109 LYS A N 1
ATOM 856 C CA . LYS A 1 109 ? 3.225 9.012 0.809 1.00 91.94 109 LYS A CA 1
ATOM 857 C C . LYS A 1 109 ? 4.489 9.532 0.134 1.00 91.94 109 LYS A C 1
ATOM 859 O O . LYS A 1 109 ? 4.844 9.052 -0.935 1.00 91.94 109 LYS A O 1
ATOM 864 N N . LYS A 1 110 ? 5.208 10.444 0.793 1.00 91.31 110 LYS A N 1
ATOM 865 C CA . LYS A 1 110 ? 6.472 10.983 0.281 1.00 91.31 110 LYS A CA 1
ATOM 866 C C . LYS A 1 110 ? 7.489 9.873 0.004 1.00 91.31 110 LYS A C 1
ATOM 868 O O . LYS A 1 110 ? 8.124 9.875 -1.042 1.00 91.31 110 LYS A O 1
ATOM 873 N N . MET A 1 111 ? 7.601 8.902 0.907 1.00 91.44 111 MET A N 1
ATOM 874 C CA . MET A 1 111 ? 8.485 7.748 0.735 1.00 91.44 111 MET A CA 1
ATOM 875 C C . MET A 1 111 ? 8.123 6.914 -0.509 1.00 91.44 111 MET A C 1
ATOM 877 O O . MET A 1 111 ? 9.013 6.512 -1.256 1.00 91.44 111 MET A O 1
ATOM 881 N N . ILE A 1 112 ? 6.829 6.679 -0.760 1.00 89.75 112 ILE A N 1
ATOM 882 C CA . ILE A 1 112 ? 6.352 5.994 -1.972 1.00 89.75 112 ILE A CA 1
ATOM 883 C C . ILE A 1 112 ? 6.641 6.837 -3.222 1.00 89.75 112 ILE A C 1
ATOM 885 O O . ILE A 1 112 ? 7.123 6.299 -4.217 1.00 89.75 112 ILE A O 1
ATOM 889 N N . ASP A 1 113 ? 6.390 8.146 -3.179 1.00 88.94 113 ASP A N 1
ATOM 890 C CA . ASP A 1 113 ? 6.643 9.057 -4.301 1.00 88.94 113 ASP A CA 1
ATOM 891 C C . ASP A 1 113 ? 8.128 9.095 -4.682 1.00 88.94 113 ASP A C 1
ATOM 893 O O . ASP A 1 113 ? 8.475 9.035 -5.864 1.00 88.94 113 ASP A O 1
ATOM 897 N N . ASP A 1 114 ? 9.017 9.145 -3.689 1.00 88.62 114 ASP A N 1
ATOM 898 C CA . ASP A 1 114 ? 10.464 9.121 -3.898 1.00 88.62 114 ASP A CA 1
ATOM 899 C C . ASP A 1 114 ? 10.917 7.779 -4.507 1.00 88.62 114 ASP A C 1
ATOM 901 O O . ASP A 1 114 ? 11.740 7.764 -5.427 1.00 88.62 114 ASP A O 1
ATOM 905 N N . ALA A 1 115 ? 10.319 6.658 -4.083 1.00 85.75 115 ALA A N 1
ATOM 906 C CA . ALA A 1 115 ? 10.561 5.344 -4.683 1.00 85.75 115 ALA A CA 1
ATOM 907 C C . ALA A 1 115 ? 10.042 5.246 -6.128 1.00 85.75 115 ALA A C 1
ATOM 909 O O . ALA A 1 115 ? 10.690 4.665 -6.992 1.00 85.75 115 ALA A O 1
ATOM 910 N N . LYS A 1 116 ? 8.893 5.847 -6.445 1.00 85.88 116 LYS A N 1
ATOM 911 C CA . LYS A 1 116 ? 8.402 5.873 -7.830 1.00 85.88 116 LYS A CA 1
ATOM 912 C C . LYS A 1 116 ? 9.274 6.744 -8.735 1.00 85.88 116 LYS A C 1
ATOM 914 O O . LYS A 1 116 ? 9.509 6.393 -9.891 1.00 85.88 116 LYS A O 1
ATOM 919 N N . LYS A 1 117 ? 9.788 7.868 -8.224 1.00 83.25 117 LYS A N 1
ATOM 920 C CA . LYS A 1 117 ? 10.734 8.720 -8.964 1.00 83.25 117 LYS A CA 1
ATOM 921 C C . LYS A 1 117 ? 12.028 7.982 -9.287 1.00 83.25 117 LYS A C 1
ATOM 923 O O . LYS A 1 117 ? 12.516 8.122 -10.403 1.00 83.25 117 LYS A O 1
ATOM 928 N N . SER A 1 118 ? 12.551 7.174 -8.361 1.00 80.56 118 SER A N 1
ATOM 929 C CA . SER A 1 118 ? 13.781 6.407 -8.599 1.00 80.56 118 SER A CA 1
ATOM 930 C C . SER A 1 118 ? 13.628 5.325 -9.678 1.00 80.56 118 SER A C 1
ATOM 932 O O . SER A 1 118 ? 14.618 4.972 -10.313 1.00 80.56 118 SER A O 1
ATOM 934 N N . ILE A 1 119 ? 12.405 4.842 -9.930 1.00 75.44 119 ILE A N 1
ATOM 935 C CA . ILE A 1 119 ? 12.103 3.843 -10.971 1.00 75.44 119 ILE A CA 1
ATOM 936 C C . ILE A 1 119 ? 11.837 4.492 -12.349 1.00 75.44 119 ILE A C 1
ATOM 938 O O . ILE A 1 119 ? 11.995 3.827 -13.370 1.00 75.44 119 ILE A O 1
ATOM 942 N N . GLY A 1 120 ? 11.488 5.786 -12.405 1.00 69.38 120 GLY A N 1
ATOM 943 C CA . GLY A 1 120 ? 11.290 6.531 -13.662 1.00 69.38 120 GLY A CA 1
ATOM 944 C C . GLY A 1 120 ? 9.826 6.851 -13.996 1.00 69.38 120 GLY A C 1
ATOM 945 O O . GLY A 1 120 ? 9.343 6.525 -15.079 1.00 69.38 120 GLY A O 1
ATOM 946 N N . LEU A 1 121 ? 9.116 7.506 -13.066 1.00 59.69 121 LEU A N 1
ATOM 947 C CA . LEU A 1 121 ? 7.685 7.856 -13.154 1.00 59.69 121 LEU A CA 1
ATOM 948 C C . LEU A 1 121 ? 7.270 8.602 -14.450 1.00 59.69 121 LEU A C 1
ATOM 950 O O . LEU A 1 121 ? 6.147 8.424 -14.924 1.00 59.69 121 LEU A O 1
ATOM 954 N N . ASP A 1 122 ? 8.151 9.418 -15.037 1.00 56.81 122 ASP A N 1
ATOM 955 C CA . ASP A 1 122 ? 7.762 10.426 -16.040 1.00 56.81 122 ASP A CA 1
ATOM 956 C C . ASP A 1 122 ? 7.389 9.878 -17.425 1.00 56.81 122 ASP A C 1
ATOM 958 O O . ASP A 1 122 ? 6.741 10.577 -18.203 1.00 56.81 122 ASP A O 1
ATOM 962 N N . GLN A 1 123 ? 7.733 8.632 -17.759 1.00 56.66 123 GLN A N 1
ATOM 963 C CA . GLN A 1 123 ? 7.548 8.150 -19.134 1.00 56.66 123 GLN A CA 1
ATOM 964 C C . GLN A 1 123 ? 6.179 7.499 -19.407 1.00 56.66 123 GLN A C 1
ATOM 966 O O . GLN A 1 123 ? 5.813 7.364 -20.570 1.00 56.66 123 GLN A O 1
ATOM 971 N N . ASN A 1 124 ? 5.387 7.115 -18.389 1.00 62.94 124 ASN A N 1
ATOM 972 C CA . ASN A 1 124 ? 4.299 6.135 -18.598 1.00 62.94 124 ASN A CA 1
ATOM 973 C C . ASN A 1 124 ? 2.999 6.342 -17.781 1.00 62.94 124 ASN A C 1
ATOM 975 O O . ASN A 1 124 ? 2.254 5.386 -17.545 1.00 62.94 124 ASN A O 1
ATOM 979 N N . ILE A 1 125 ? 2.665 7.577 -17.387 1.00 71.44 125 ILE A N 1
ATOM 980 C CA . ILE A 1 125 ? 1.479 7.896 -16.554 1.00 71.44 125 ILE A CA 1
ATOM 981 C C . ILE A 1 125 ? 0.163 7.333 -17.133 1.00 71.44 125 ILE A C 1
ATOM 983 O O . ILE A 1 125 ? -0.648 6.765 -16.398 1.00 71.44 125 ILE A O 1
ATOM 987 N N . ASN A 1 126 ? -0.045 7.432 -18.452 1.00 76.31 126 ASN A N 1
ATOM 988 C CA . ASN A 1 126 ? -1.277 6.970 -19.116 1.00 76.31 126 ASN A CA 1
ATOM 989 C C . ASN A 1 126 ? -1.459 5.446 -19.076 1.00 76.31 126 ASN A C 1
ATOM 991 O O . ASN A 1 126 ? -2.579 4.931 -19.016 1.00 76.31 126 ASN A O 1
ATOM 995 N N . LEU A 1 127 ? -0.358 4.703 -19.118 1.00 74.31 127 LEU A N 1
ATOM 996 C CA . LEU A 1 127 ? -0.408 3.249 -19.082 1.00 74.31 127 LEU A CA 1
ATOM 997 C C . LEU A 1 127 ? -0.588 2.744 -17.647 1.00 74.31 127 LEU A C 1
ATOM 999 O O . LEU A 1 127 ? -1.344 1.795 -17.431 1.00 74.31 127 LEU A O 1
ATOM 1003 N N . ILE A 1 128 ? 0.022 3.420 -16.666 1.00 79.38 128 ILE A N 1
ATOM 1004 C CA . ILE A 1 128 ? -0.204 3.154 -15.238 1.00 79.38 128 ILE A CA 1
ATOM 1005 C C . ILE A 1 128 ? -1.674 3.406 -14.889 1.00 79.38 128 ILE A C 1
ATOM 1007 O O . ILE A 1 128 ? -2.323 2.532 -14.316 1.00 79.38 128 ILE A O 1
ATOM 1011 N N . SER A 1 129 ? -2.243 4.546 -15.294 1.00 81.19 129 SER A N 1
ATOM 1012 C CA . SER A 1 129 ? -3.653 4.859 -15.026 1.00 81.19 129 SER A CA 1
ATOM 1013 C C . SER A 1 129 ? -4.607 3.836 -15.662 1.00 81.19 129 SER A C 1
ATOM 1015 O O . SER A 1 129 ? -5.583 3.412 -15.035 1.00 81.19 129 SER A O 1
ATOM 1017 N N . SER A 1 130 ? -4.282 3.354 -16.865 1.00 82.94 130 SER A N 1
ATOM 1018 C CA . SER A 1 130 ? -5.020 2.282 -17.543 1.00 82.94 130 SER A CA 1
ATOM 1019 C C . SER A 1 130 ? -4.892 0.930 -16.823 1.00 82.94 130 SER A C 1
ATOM 1021 O O . SER A 1 130 ? -5.875 0.193 -16.708 1.00 82.94 130 SER A O 1
ATOM 1023 N N . GLY A 1 131 ? -3.706 0.595 -16.307 1.00 83.44 131 GLY A N 1
ATOM 1024 C CA . GLY A 1 131 ? -3.472 -0.586 -15.467 1.00 83.44 131 GLY A CA 1
ATOM 1025 C C . GLY A 1 131 ? -4.294 -0.547 -14.176 1.00 83.44 131 GLY A C 1
ATOM 1026 O O . GLY A 1 131 ? -5.033 -1.488 -13.886 1.00 83.44 131 GLY A O 1
ATOM 1027 N N . LEU A 1 132 ? -4.270 0.583 -13.465 1.00 84.88 132 LEU A N 1
ATOM 1028 C CA . LEU A 1 132 ? -5.057 0.801 -12.247 1.00 84.88 132 LEU A CA 1
ATOM 1029 C C . LEU A 1 132 ? -6.564 0.723 -12.503 1.00 84.88 132 LEU A C 1
ATOM 1031 O O . LEU A 1 132 ? -7.313 0.130 -11.726 1.00 84.88 132 LEU A O 1
ATOM 1035 N N . SER A 1 133 ? -7.033 1.291 -13.615 1.00 86.19 133 SER A N 1
ATOM 1036 C CA . SER A 1 133 ? -8.441 1.205 -14.004 1.00 86.19 133 SER A CA 1
ATOM 1037 C C . SER A 1 133 ? -8.885 -0.246 -14.217 1.00 86.19 133 SER A C 1
ATOM 1039 O O . SER A 1 133 ? -9.926 -0.662 -13.696 1.00 86.19 133 SER A O 1
ATOM 1041 N N . ARG A 1 134 ? -8.068 -1.050 -14.911 1.00 86.62 134 ARG A N 1
ATOM 1042 C CA . ARG A 1 134 ? -8.323 -2.485 -15.111 1.00 86.62 134 ARG A CA 1
ATOM 1043 C C . ARG A 1 134 ? -8.292 -3.265 -13.801 1.00 86.62 134 ARG A C 1
ATOM 1045 O O . ARG A 1 134 ? -9.166 -4.104 -13.585 1.00 86.62 134 ARG A O 1
ATOM 1052 N N . PHE A 1 135 ? -7.337 -2.970 -12.924 1.00 86.25 135 PHE A N 1
ATOM 1053 C CA . PHE A 1 135 ? -7.246 -3.573 -11.596 1.00 86.25 135 PHE A CA 1
ATOM 1054 C C . PHE A 1 135 ? -8.522 -3.330 -10.776 1.00 86.25 135 PHE A C 1
ATOM 1056 O O . PHE A 1 135 ? -9.197 -4.284 -10.385 1.00 86.25 135 PHE A O 1
ATOM 1063 N N . ARG A 1 136 ? -8.940 -2.065 -10.627 1.00 87.00 136 ARG A N 1
ATOM 1064 C CA . ARG A 1 136 ? -10.169 -1.702 -9.896 1.00 87.00 136 ARG A CA 1
ATOM 1065 C C . ARG A 1 136 ? -11.420 -2.320 -10.511 1.00 87.00 136 ARG A C 1
ATOM 1067 O O . ARG A 1 136 ? -12.291 -2.797 -9.787 1.00 87.00 136 ARG A O 1
ATOM 1074 N N . SER A 1 137 ? -11.518 -2.319 -11.840 1.00 86.94 137 SER A N 1
ATOM 1075 C CA . SER A 1 137 ? -12.666 -2.897 -12.547 1.00 86.94 137 SER A CA 1
ATOM 1076 C C . SER A 1 137 ? -12.783 -4.396 -12.274 1.00 86.94 137 SER A C 1
ATOM 1078 O O . SER A 1 137 ? -13.867 -4.872 -11.945 1.00 86.94 137 SER A O 1
ATOM 1080 N N . ARG A 1 138 ? -11.664 -5.131 -12.315 1.00 85.75 138 ARG A N 1
ATOM 1081 C CA . ARG A 1 138 ? -11.633 -6.563 -11.990 1.00 85.75 138 ARG A CA 1
ATOM 1082 C C . ARG A 1 138 ? -11.969 -6.847 -10.533 1.00 85.75 138 ARG A C 1
ATOM 1084 O O . ARG A 1 138 ? -12.763 -7.745 -10.285 1.00 85.75 138 ARG A O 1
ATOM 1091 N N . MET A 1 139 ? -11.452 -6.062 -9.588 1.00 84.50 139 MET A N 1
ATOM 1092 C CA . MET A 1 139 ? -11.832 -6.205 -8.177 1.00 84.50 139 MET A CA 1
ATOM 1093 C C . MET A 1 139 ? -13.330 -5.975 -7.963 1.00 84.50 139 MET A C 1
ATOM 1095 O O . MET A 1 139 ? -13.979 -6.761 -7.281 1.00 84.50 139 MET A O 1
ATOM 1099 N N . ARG A 1 140 ? -13.914 -4.942 -8.587 1.00 85.44 140 ARG A N 1
ATOM 1100 C CA . ARG A 1 140 ? -15.361 -4.682 -8.501 1.00 85.44 140 ARG A CA 1
ATOM 1101 C C . ARG A 1 140 ? -16.188 -5.821 -9.090 1.00 85.44 140 ARG A C 1
ATOM 1103 O O . ARG A 1 140 ? -17.206 -6.181 -8.510 1.00 85.44 140 ARG A O 1
ATOM 1110 N N . LEU A 1 141 ? -15.762 -6.381 -10.221 1.00 87.25 141 LEU A N 1
ATOM 1111 C CA . LEU A 1 141 ? -16.423 -7.538 -10.828 1.00 87.25 141 LEU A CA 1
ATOM 1112 C C . LEU A 1 141 ? -16.310 -8.783 -9.943 1.00 87.25 141 LEU A C 1
ATOM 1114 O O . LEU A 1 141 ? -17.306 -9.471 -9.751 1.00 87.25 141 LEU A O 1
ATOM 1118 N N . ALA A 1 142 ? -15.137 -9.042 -9.360 1.00 84.19 142 ALA A N 1
ATOM 1119 C CA . ALA A 1 142 ? -14.935 -10.151 -8.432 1.00 84.19 142 ALA A CA 1
ATOM 1120 C C . ALA A 1 142 ? -15.825 -10.017 -7.186 1.00 84.19 142 ALA A C 1
ATOM 1122 O O . ALA A 1 142 ? -16.504 -10.969 -6.818 1.00 84.19 142 ALA A O 1
ATOM 1123 N N . LEU A 1 143 ? -15.894 -8.824 -6.588 1.00 81.31 143 LEU A N 1
ATOM 1124 C CA . LEU A 1 143 ? -16.768 -8.551 -5.444 1.00 81.31 143 LEU A CA 1
ATOM 1125 C C . LEU A 1 143 ? -18.251 -8.725 -5.786 1.00 81.31 143 LEU A C 1
ATOM 1127 O O . LEU A 1 143 ? -18.982 -9.320 -5.002 1.00 81.31 143 LEU A O 1
ATOM 1131 N N . ARG A 1 144 ? -18.693 -8.247 -6.957 1.00 84.62 144 ARG A N 1
ATOM 1132 C CA . ARG A 1 144 ? -20.071 -8.462 -7.430 1.00 84.62 144 ARG A CA 1
ATOM 1133 C C . ARG A 1 144 ? -20.377 -9.941 -7.619 1.00 84.62 144 ARG A C 1
ATOM 1135 O O . ARG A 1 144 ? -21.382 -10.404 -7.111 1.00 84.62 144 ARG A O 1
ATOM 1142 N N . SER A 1 145 ? -19.477 -10.683 -8.260 1.00 85.69 145 SER A N 1
ATOM 1143 C CA . SER A 1 145 ? -19.623 -12.131 -8.439 1.00 85.69 145 SER A CA 1
ATOM 1144 C C . SER A 1 145 ? -19.763 -12.860 -7.099 1.00 85.69 145 SER A C 1
ATOM 1146 O O . SER A 1 145 ? -20.639 -13.703 -6.944 1.00 85.69 145 SER A O 1
ATOM 1148 N N . LEU A 1 146 ? -18.950 -12.499 -6.099 1.00 81.50 146 LEU A N 1
ATOM 1149 C CA . LEU A 1 146 ? -19.057 -13.062 -4.749 1.00 81.50 146 LEU A CA 1
ATOM 1150 C C . LEU A 1 146 ? -20.385 -12.702 -4.070 1.00 81.50 146 LEU A C 1
ATOM 1152 O O . LEU A 1 146 ? -20.977 -13.546 -3.402 1.00 81.50 146 LEU A O 1
ATOM 1156 N N . TYR A 1 147 ? -20.861 -11.470 -4.249 1.00 77.19 147 TYR A N 1
ATOM 1157 C CA . TYR A 1 147 ? -22.145 -11.022 -3.712 1.00 77.19 147 TYR A CA 1
ATOM 1158 C C . TYR A 1 147 ? -23.325 -11.765 -4.358 1.00 77.19 147 TYR A C 1
ATOM 1160 O O . TYR A 1 147 ? -24.182 -12.291 -3.651 1.00 77.19 147 TYR A O 1
ATOM 1168 N N . ASP A 1 148 ? -23.316 -11.902 -5.685 1.00 79.44 148 ASP A N 1
ATOM 1169 C CA . ASP A 1 148 ? -24.344 -12.613 -6.453 1.00 79.44 148 ASP A CA 1
ATOM 1170 C C . ASP A 1 148 ? -24.364 -14.120 -6.117 1.00 79.44 148 ASP A C 1
ATOM 1172 O O . ASP A 1 148 ? -25.427 -14.743 -6.033 1.00 79.44 148 ASP A O 1
ATOM 1176 N N . GLN A 1 149 ? -23.195 -14.715 -5.852 1.00 73.88 149 GLN A N 1
ATOM 1177 C CA . GLN A 1 149 ? -23.076 -16.098 -5.372 1.00 73.88 149 GLN A CA 1
ATOM 1178 C C . GLN A 1 149 ? -23.562 -16.278 -3.926 1.00 73.88 149 GLN A C 1
ATOM 1180 O O . GLN A 1 149 ? -24.051 -17.355 -3.585 1.00 73.88 149 GLN A O 1
ATOM 1185 N N . GLY A 1 150 ?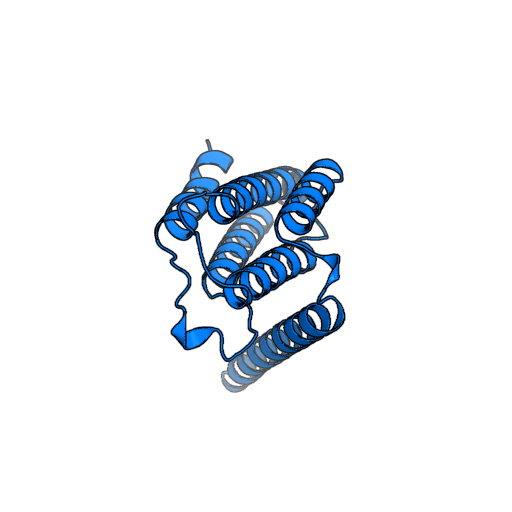 -23.441 -15.250 -3.081 1.00 59.91 150 GLY A N 1
ATOM 1186 C CA . GLY A 1 150 ? -23.975 -15.242 -1.716 1.00 59.91 150 GLY A CA 1
ATOM 1187 C C . GLY A 1 150 ? -25.502 -15.137 -1.675 1.00 59.91 150 GLY A C 1
ATOM 1188 O O . GLY A 1 150 ? -26.137 -15.870 -0.927 1.00 59.91 150 GLY A O 1
ATOM 1189 N N . LEU A 1 151 ? -26.087 -14.304 -2.541 1.00 51.31 151 LEU A N 1
ATOM 1190 C CA . LEU A 1 151 ? -27.541 -14.149 -2.707 1.00 51.31 151 LEU A CA 1
ATOM 1191 C C . LEU A 1 151 ? -28.234 -15.375 -3.316 1.00 51.31 151 LEU A C 1
ATOM 1193 O O . LEU A 1 151 ? -29.426 -15.563 -3.123 1.00 51.31 151 LEU A O 1
ATOM 1197 N N . SER A 1 152 ? -27.503 -16.222 -4.043 1.00 50.09 152 SER A N 1
ATOM 1198 C CA . SER A 1 152 ? -28.047 -17.459 -4.626 1.00 50.09 152 SER A CA 1
ATOM 1199 C C . SER A 1 152 ? -28.110 -18.632 -3.628 1.00 50.09 152 SER A C 1
ATOM 1201 O O . SER A 1 152 ? -28.418 -19.755 -4.029 1.00 50.09 152 SER A O 1
ATOM 1203 N N . ARG A 1 153 ? -27.742 -18.411 -2.355 1.00 48.28 153 ARG A N 1
ATOM 1204 C CA . ARG A 1 153 ? -27.703 -19.430 -1.287 1.00 48.28 153 ARG A CA 1
ATOM 1205 C C . ARG A 1 153 ? -28.704 -19.194 -0.145 1.00 48.28 153 ARG A C 1
ATOM 1207 O O . ARG A 1 153 ? -28.678 -19.969 0.810 1.00 48.28 153 ARG A O 1
ATOM 1214 N N . GLU A 1 154 ? -29.563 -18.183 -0.251 1.00 43.84 154 GLU A N 1
ATOM 1215 C CA . GLU A 1 154 ? -30.739 -17.969 0.616 1.00 43.84 154 GLU A CA 1
ATOM 1216 C C . GLU A 1 154 ? -32.027 -18.364 -0.119 1.00 43.84 154 GLU A C 1
ATOM 1218 O O . GLU A 1 154 ? -32.941 -18.887 0.556 1.00 43.84 154 GLU A O 1
#

Secondary structure (DSSP, 8-state):
-HHHHHHHHHHHHHHH----TTTTTS----HHHHHHHHHHHHHHHHHHHH-GGGHHHHHHHHHHHHHHHHHHHHH-TT----HHHHHHHHHHHHHHHHHHGGG--HHHHHHHHHHHHHHTGGG-HHHHHHHHHHHHHHHHHHHHHHHHHHHTT-

Organism: Romanomermis culicivorax (NCBI:txid13658)

Foldseek 3Di:
DVLVVLLVVLLVLLVPDDDDPVVLVDLAADVSLVVLLVSLVVVLVVCVVPPVVCNLVSSLSSLLSSLVSLLCSLPPPVPPDDLSVLSNSLLNLVLSCVSSVSNYDPVSVVSSVVSNVVSPVPPDPPVSVVNNVVHVVVVVVVVVVVVVVVVVPD

InterPro domains:
  IPR039481 Exocyst complex component EXOC2/Sec5, N-terminal domain [PF15469] (2-145)

pLDDT: mean 79.15, std 13.38, range [43.28, 93.56]

Radius of gyration: 16.43 Å; chains: 1; bounding box: 51×32×42 Å